Protein AF-A0A351GKI7-F1 (afdb_monomer_lite)

Radius of gyration: 21.33 Å; chains: 1; bounding box: 41×33×48 Å

Secondary structure (DSSP, 8-state):
--HHHHHHHHHHHGGG---HHHHHHHHHHHH--GGGS-PPPHHHHHHHHHHHHHHHTT----HHHHHHHHTT--

Foldseek 3Di:
DDPVVVVVVVVVCLVVDPDPVVNVVVVCVVPPDPVNPPDDDPVRVVVVVVVVVCVVVVVDDDPVVVVVVVVVVD

pLDDT: mean 81.3, std 9.34, range [53.84, 93.12]

Sequence (74 aa):
MSTLKKQMDLIKRIPLIDNESILDAIYDLINTNETDIVQFTKEEEEQVLRALDQVKNGQVVSNEEGNREIQKWL

Structure (mmCIF, N/CA/C/O backbone):
data_AF-A0A351GKI7-F1
#
_entry.id   AF-A0A351GKI7-F1
#
loop_
_atom_site.group_PDB
_atom_site.id
_atom_site.type_symbol
_atom_site.label_atom_id
_atom_site.label_alt_id
_atom_site.label_comp_id
_atom_site.label_asym_id
_atom_site.label_entity_id
_atom_site.label_seq_id
_atom_site.pdbx_PDB_ins_code
_atom_site.Cartn_x
_atom_site.Cartn_y
_atom_site.Cartn_z
_atom_site.occupancy
_atom_site.B_iso_or_equiv
_atom_site.auth_seq_id
_atom_site.auth_comp_id
_atom_site.auth_asym_id
_atom_site.auth_atom_id
_atom_site.pdbx_PDB_model_num
ATOM 1 N N . MET A 1 1 ? 9.682 18.706 17.478 1.00 56.88 1 MET A N 1
ATOM 2 C CA . MET A 1 1 ? 8.411 18.130 17.986 1.00 56.88 1 MET A CA 1
ATOM 3 C C . MET A 1 1 ? 8.692 16.692 18.380 1.00 56.88 1 MET A C 1
ATOM 5 O O . MET A 1 1 ? 9.162 15.963 17.518 1.00 56.88 1 MET A O 1
ATOM 9 N N . SER A 1 2 ? 8.481 16.297 19.640 1.00 80.00 2 SER A N 1
ATOM 10 C CA . SER A 1 2 ? 8.697 14.900 20.042 1.00 80.00 2 SER A CA 1
ATOM 11 C C . SER A 1 2 ? 7.601 13.999 19.463 1.00 80.00 2 SER A C 1
ATOM 13 O O . SER A 1 2 ? 6.461 14.434 19.283 1.00 80.00 2 SER A O 1
ATOM 15 N N . THR A 1 3 ? 7.943 12.748 19.168 1.00 79.50 3 THR A N 1
ATOM 16 C CA . THR A 1 3 ? 7.019 11.723 18.654 1.00 79.50 3 THR A CA 1
ATOM 17 C C . THR A 1 3 ? 5.796 11.547 19.559 1.00 79.50 3 THR A C 1
ATOM 19 O O . THR A 1 3 ? 4.672 11.499 19.068 1.00 79.50 3 THR A O 1
ATOM 22 N N . LEU A 1 4 ? 6.002 11.605 20.879 1.00 83.50 4 LEU A N 1
ATOM 23 C CA . LEU A 1 4 ? 4.951 11.595 21.904 1.00 83.50 4 LEU A CA 1
ATOM 24 C C . LEU A 1 4 ? 3.895 12.688 21.700 1.00 83.50 4 LEU A C 1
ATOM 26 O O . LEU A 1 4 ? 2.698 12.427 21.801 1.00 83.50 4 LEU A O 1
ATOM 30 N N . LYS A 1 5 ? 4.323 13.912 21.365 1.00 86.25 5 LYS A N 1
ATOM 31 C CA . LYS A 1 5 ? 3.393 15.023 21.141 1.00 86.25 5 LYS A CA 1
ATOM 32 C C . LYS A 1 5 ? 2.507 14.771 19.918 1.00 86.25 5 LYS A C 1
ATOM 34 O O . LYS A 1 5 ? 1.302 14.978 19.991 1.00 86.25 5 LYS A O 1
ATOM 39 N N . LYS A 1 6 ? 3.088 14.266 18.823 1.00 83.75 6 LYS A N 1
ATOM 40 C CA . LYS A 1 6 ? 2.328 13.913 17.611 1.00 83.75 6 LYS A CA 1
ATOM 41 C C 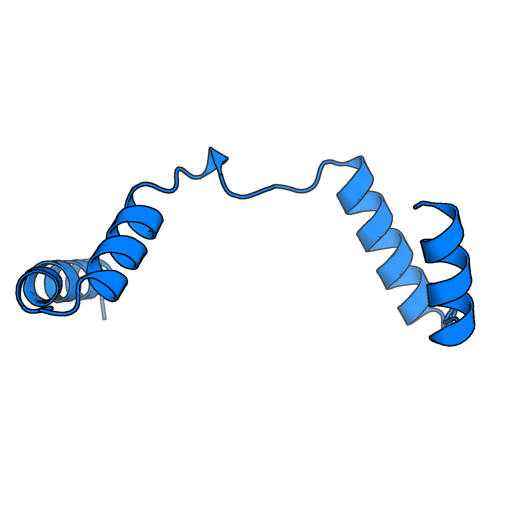. LYS A 1 6 ? 1.302 12.808 17.882 1.00 83.75 6 LYS A C 1
ATOM 43 O O . LYS A 1 6 ? 0.178 12.904 17.404 1.00 83.75 6 LYS A O 1
ATOM 48 N N . GLN A 1 7 ? 1.673 11.797 18.669 1.00 84.00 7 GLN A N 1
ATOM 49 C CA . GLN A 1 7 ? 0.771 10.711 19.066 1.00 84.00 7 GLN A CA 1
ATOM 50 C C . GLN A 1 7 ? -0.428 11.224 19.871 1.00 84.00 7 GLN A C 1
ATOM 52 O O . GLN A 1 7 ? -1.570 10.906 19.549 1.00 84.00 7 GLN A O 1
ATOM 57 N N . MET A 1 8 ? -0.183 12.060 20.882 1.00 88.44 8 MET A N 1
ATOM 58 C CA . MET A 1 8 ? -1.255 12.639 21.698 1.00 88.44 8 MET A CA 1
ATOM 59 C C . MET A 1 8 ? -2.196 13.532 20.882 1.00 88.44 8 MET A C 1
ATOM 61 O O . MET A 1 8 ? -3.403 13.518 21.120 1.00 88.44 8 MET A O 1
ATOM 65 N N . ASP A 1 9 ? -1.666 14.290 19.921 1.00 89.06 9 ASP A N 1
ATOM 66 C CA . ASP A 1 9 ? -2.483 15.129 19.041 1.00 89.06 9 ASP A CA 1
ATOM 67 C C . ASP A 1 9 ? -3.363 14.285 18.099 1.00 89.06 9 ASP A C 1
ATOM 69 O O . ASP A 1 9 ? -4.513 14.644 17.852 1.00 89.06 9 ASP A O 1
ATOM 73 N N . LEU A 1 10 ? -2.864 13.144 17.612 1.00 86.81 10 LEU A N 1
ATOM 74 C CA . LEU A 1 10 ? -3.631 12.192 16.799 1.00 86.81 10 LEU A CA 1
ATOM 75 C C . LEU A 1 10 ? -4.780 11.554 17.590 1.00 86.81 10 LEU A C 1
ATOM 77 O O . LEU A 1 10 ? -5.925 11.620 17.149 1.00 86.81 10 LEU A O 1
ATOM 81 N N . ILE A 1 11 ? -4.500 11.026 18.786 1.00 87.81 11 ILE A N 1
ATOM 82 C CA . ILE A 1 11 ? -5.507 10.380 19.651 1.00 87.81 11 ILE A CA 1
ATOM 83 C C . ILE A 1 11 ? -6.668 11.331 19.971 1.00 87.81 11 ILE A C 1
ATOM 85 O O . ILE A 1 11 ? -7.818 10.909 20.026 1.00 87.81 11 ILE A O 1
ATOM 89 N N . LYS A 1 12 ? -6.391 12.627 20.148 1.00 91.75 12 LYS A N 1
ATOM 90 C CA . LYS A 1 12 ? -7.429 13.634 20.419 1.00 91.75 12 LYS A CA 1
ATOM 91 C C . LYS A 1 12 ? -8.288 13.976 19.204 1.00 91.75 12 LYS A C 1
ATOM 93 O O . LYS A 1 12 ? -9.408 14.442 19.377 1.00 91.75 12 LYS A O 1
ATOM 98 N N . ARG A 1 13 ? -7.754 13.815 17.992 1.00 89.44 13 ARG A N 1
ATOM 99 C CA . ARG A 1 13 ? -8.423 14.222 16.749 1.00 89.44 13 ARG A CA 1
ATOM 100 C C . ARG A 1 13 ? -9.267 13.115 16.139 1.00 89.44 13 ARG A C 1
ATOM 102 O O . ARG A 1 13 ? -10.297 13.439 15.568 1.00 89.44 13 ARG A O 1
ATOM 109 N N . ILE A 1 14 ? -8.854 11.855 16.273 1.00 89.19 14 ILE A 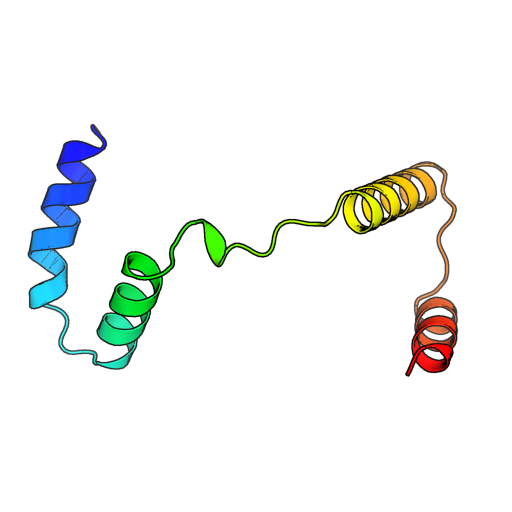N 1
ATOM 110 C CA . ILE A 1 14 ? -9.569 10.696 15.712 1.00 89.19 14 ILE A CA 1
ATOM 111 C C . ILE A 1 14 ? -11.057 10.666 16.118 1.00 89.19 14 ILE A C 1
ATOM 113 O O . ILE A 1 14 ? -11.888 10.528 15.228 1.00 89.19 14 ILE A O 1
ATOM 117 N N . PRO A 1 15 ? -11.441 10.896 17.391 1.00 87.44 15 PRO A N 1
ATOM 118 C CA . PRO A 1 15 ? -12.850 10.878 17.797 1.00 87.44 15 PRO A CA 1
ATOM 119 C C . PRO A 1 15 ? -13.704 12.016 17.223 1.00 87.44 15 PRO A C 1
ATOM 121 O O . PRO A 1 15 ? -14.919 11.980 17.357 1.00 87.44 15 PRO A O 1
ATOM 124 N N . LEU A 1 16 ? -13.079 13.052 16.653 1.00 92.75 16 LEU A N 1
ATOM 125 C CA . LEU A 1 16 ? -13.761 14.209 16.060 1.00 92.75 16 LEU A CA 1
ATOM 126 C C . LEU A 1 16 ? -13.959 14.049 14.543 1.00 92.75 16 LEU A C 1
ATOM 128 O O . LEU A 1 16 ? -14.364 14.997 13.873 1.00 92.75 16 LEU A O 1
ATOM 132 N N . ILE A 1 17 ? -13.582 12.898 13.981 1.00 91.31 17 ILE A N 1
ATOM 133 C CA . ILE A 1 17 ? -13.734 12.595 12.561 1.00 91.31 17 ILE A CA 1
ATOM 134 C C . ILE A 1 17 ? -15.095 11.928 12.365 1.00 91.31 17 ILE A C 1
ATOM 136 O O . ILE A 1 17 ? -15.281 10.787 12.762 1.00 91.31 17 ILE A O 1
ATOM 140 N N . ASP A 1 18 ? -16.015 12.621 11.697 1.00 89.06 18 ASP A N 1
ATOM 141 C CA . ASP A 1 18 ? -17.349 12.085 11.371 1.00 89.06 18 ASP A CA 1
ATOM 142 C C . ASP A 1 18 ? -17.369 11.273 10.059 1.00 89.06 18 ASP A C 1
ATOM 144 O O . ASP A 1 18 ? -18.393 10.714 9.672 1.00 89.06 18 ASP A O 1
ATOM 148 N N . ASN A 1 19 ? -16.250 11.230 9.328 1.00 93.12 19 ASN A N 1
ATOM 149 C CA . ASN A 1 19 ? -16.141 10.491 8.073 1.00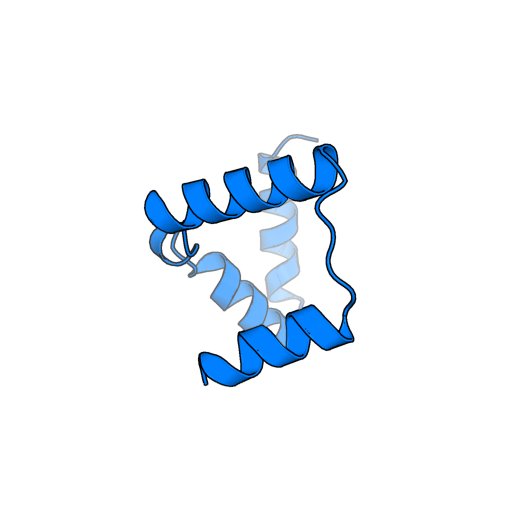 93.12 19 ASN A CA 1
ATOM 150 C C . ASN A 1 19 ? -15.737 9.033 8.337 1.00 93.12 19 ASN A C 1
ATOM 152 O O . ASN A 1 19 ? -14.581 8.756 8.657 1.00 93.12 19 ASN A O 1
ATOM 156 N N . GLU A 1 20 ? -16.688 8.122 8.144 1.00 89.25 20 GLU A N 1
ATOM 157 C CA . GLU A 1 20 ? -16.531 6.679 8.359 1.00 89.25 20 GLU A CA 1
ATOM 158 C C . GLU A 1 20 ? -15.377 6.076 7.541 1.00 89.25 20 GLU A C 1
ATOM 160 O O . GLU A 1 20 ? -14.516 5.414 8.107 1.00 89.25 20 GLU A O 1
ATOM 165 N N . SER A 1 21 ? -15.238 6.428 6.257 1.00 89.19 21 SER A N 1
ATOM 166 C CA . SER A 1 21 ? -14.141 5.921 5.414 1.00 89.19 21 SER A CA 1
ATOM 167 C C . SER A 1 21 ? -12.748 6.327 5.912 1.00 89.19 21 SER A C 1
ATOM 169 O O . SER A 1 21 ? -11.772 5.613 5.691 1.00 89.19 21 SER A O 1
ATOM 171 N N . ILE A 1 22 ? -12.628 7.483 6.573 1.00 87.38 22 ILE A N 1
ATOM 172 C CA . ILE A 1 22 ? -11.363 7.907 7.190 1.00 87.38 22 ILE A CA 1
ATOM 173 C C . ILE A 1 22 ? -11.098 7.107 8.467 1.00 87.38 22 ILE A C 1
ATOM 175 O O . ILE A 1 22 ? -9.950 6.748 8.727 1.00 87.38 22 ILE A O 1
ATOM 179 N N . LEU A 1 23 ? -12.132 6.830 9.263 1.00 89.12 23 LEU A N 1
ATOM 180 C CA . LEU A 1 23 ? -12.006 6.007 10.465 1.00 89.12 23 LEU A CA 1
ATOM 181 C C . LEU A 1 23 ? -11.600 4.571 10.117 1.00 89.12 23 LEU A C 1
ATOM 183 O O . LEU A 1 23 ? -10.692 4.048 10.761 1.00 89.12 23 LEU A O 1
ATOM 187 N N . ASP A 1 24 ? -12.184 3.992 9.068 1.00 87.69 24 ASP A N 1
ATOM 188 C CA . ASP A 1 24 ? -11.834 2.659 8.565 1.00 87.69 24 ASP A CA 1
ATOM 189 C C . ASP A 1 24 ? -10.369 2.599 8.122 1.00 87.69 24 ASP A C 1
ATOM 191 O O . ASP A 1 24 ? -9.611 1.747 8.575 1.00 87.69 24 ASP A O 1
ATOM 195 N N . ALA A 1 25 ? -9.913 3.575 7.332 1.00 84.38 25 ALA A N 1
ATOM 196 C CA . ALA A 1 25 ? -8.518 3.631 6.895 1.00 84.38 25 ALA A CA 1
ATOM 197 C C . ALA A 1 25 ? -7.527 3.779 8.067 1.00 84.38 25 ALA A C 1
ATOM 199 O O . ALA A 1 25 ? -6.421 3.238 8.034 1.00 84.38 25 ALA A O 1
ATOM 200 N N . ILE A 1 26 ? -7.902 4.526 9.113 1.00 86.25 26 ILE A N 1
ATOM 201 C CA . ILE A 1 26 ? -7.094 4.656 10.334 1.00 86.25 26 ILE A CA 1
ATOM 202 C C . ILE A 1 26 ? -7.080 3.338 11.113 1.00 86.25 26 ILE A C 1
ATOM 204 O O . ILE A 1 26 ? -6.035 2.959 11.642 1.00 86.25 26 ILE A O 1
ATOM 208 N N . TYR A 1 27 ? -8.219 2.650 11.188 1.00 84.94 27 TYR A N 1
ATOM 209 C CA . TYR A 1 27 ? -8.342 1.351 11.838 1.00 84.94 27 TYR A CA 1
ATOM 210 C C . TYR A 1 27 ? -7.466 0.306 11.149 1.00 84.94 27 TYR A C 1
ATOM 212 O O . TYR A 1 27 ? -6.665 -0.344 11.822 1.00 84.94 27 TYR A O 1
ATOM 220 N N . ASP A 1 28 ? -7.538 0.226 9.821 1.00 83.75 28 ASP A N 1
ATOM 221 C CA . ASP A 1 28 ? -6.698 -0.651 9.010 1.00 83.75 28 ASP A CA 1
ATOM 222 C C . ASP A 1 28 ? -5.221 -0.349 9.244 1.00 83.75 28 ASP A C 1
ATOM 224 O O . ASP A 1 28 ? -4.455 -1.256 9.550 1.00 83.75 28 ASP A O 1
ATOM 228 N N . LEU A 1 29 ? -4.815 0.924 9.207 1.00 82.69 29 LEU A N 1
ATOM 229 C CA . LEU A 1 29 ? -3.422 1.320 9.428 1.00 82.69 29 LEU A CA 1
ATOM 230 C C . LEU A 1 29 ? -2.897 0.933 10.821 1.00 82.69 29 LEU A C 1
ATOM 232 O O . LEU A 1 29 ? -1.732 0.569 10.951 1.00 82.69 29 LEU A O 1
ATOM 236 N N . ILE A 1 30 ? -3.726 1.035 11.866 1.00 81.81 30 ILE A N 1
ATOM 237 C CA . ILE A 1 30 ? -3.342 0.679 13.243 1.00 81.81 30 ILE A CA 1
ATOM 238 C C . ILE A 1 30 ? -3.304 -0.841 13.437 1.00 81.81 30 ILE A C 1
ATOM 240 O O . ILE A 1 30 ? -2.449 -1.335 14.171 1.00 81.81 30 ILE A O 1
ATOM 244 N N . ASN A 1 31 ? -4.223 -1.570 12.802 1.00 77.19 31 ASN A N 1
ATOM 245 C CA . ASN A 1 31 ? -4.302 -3.028 12.883 1.00 77.19 31 ASN A CA 1
ATOM 246 C C . ASN A 1 31 ? -3.420 -3.758 11.868 1.00 77.19 31 ASN A C 1
ATOM 248 O O . ASN A 1 31 ? -3.281 -4.976 11.974 1.00 77.19 31 ASN A O 1
ATOM 252 N N . THR A 1 32 ? -2.820 -3.041 10.918 1.00 73.50 32 THR A N 1
ATOM 253 C CA . THR A 1 32 ? -1.791 -3.587 10.034 1.00 73.50 32 THR A CA 1
ATOM 254 C C . THR A 1 32 ? -0.616 -4.011 10.913 1.00 73.50 32 THR A C 1
ATOM 256 O O . THR A 1 32 ? 0.104 -3.171 11.458 1.00 73.50 32 THR A O 1
ATOM 259 N N . ASN A 1 33 ? -0.422 -5.317 11.091 1.00 61.97 33 ASN A N 1
ATOM 260 C CA . ASN A 1 33 ? 0.774 -5.811 11.764 1.00 61.97 33 ASN A CA 1
ATOM 261 C C . ASN A 1 33 ? 1.970 -5.624 10.815 1.00 61.97 33 ASN A C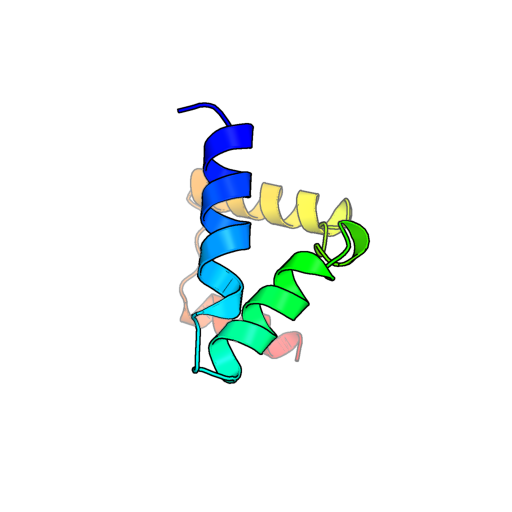 1
ATOM 263 O O . ASN A 1 33 ? 1.808 -5.675 9.598 1.00 61.97 33 ASN A O 1
ATOM 267 N N . GLU A 1 34 ? 3.198 -5.472 11.326 1.00 56.16 34 GLU A N 1
ATOM 268 C CA . GLU A 1 34 ? 4.407 -5.428 10.470 1.00 56.16 34 GLU A CA 1
ATOM 269 C C . GLU A 1 34 ? 4.532 -6.659 9.546 1.00 56.16 34 GLU A C 1
ATOM 271 O O . GLU A 1 34 ? 5.232 -6.613 8.537 1.00 56.16 34 GLU A O 1
ATOM 276 N N . THR A 1 35 ? 3.818 -7.743 9.860 1.00 54.12 35 THR A N 1
ATOM 277 C CA . THR A 1 35 ? 3.693 -8.961 9.051 1.00 54.12 35 THR A CA 1
ATOM 278 C C . THR A 1 35 ? 2.867 -8.801 7.770 1.00 54.12 35 THR A C 1
ATOM 280 O O . THR A 1 35 ? 2.967 -9.665 6.906 1.00 54.12 35 THR A O 1
ATOM 283 N N . ASP A 1 36 ? 2.081 -7.729 7.629 1.00 53.84 36 ASP A N 1
ATOM 284 C CA . ASP A 1 36 ? 1.274 -7.433 6.431 1.00 53.84 36 ASP A CA 1
ATOM 285 C C . ASP A 1 36 ? 2.014 -6.529 5.430 1.00 53.84 36 ASP A C 1
ATOM 287 O O . ASP A 1 36 ? 1.541 -6.274 4.320 1.00 53.84 36 ASP A O 1
ATOM 291 N N . ILE A 1 37 ? 3.211 -6.055 5.792 1.00 60.22 37 ILE A N 1
ATOM 292 C CA . ILE A 1 37 ? 4.122 -5.432 4.838 1.00 60.22 37 ILE A CA 1
ATOM 293 C C . ILE A 1 37 ? 4.708 -6.571 4.011 1.00 60.22 37 ILE A C 1
ATOM 295 O O . ILE A 1 37 ? 5.558 -7.316 4.496 1.00 60.22 37 ILE A O 1
ATOM 299 N N . VAL A 1 38 ? 4.250 -6.710 2.764 1.00 66.56 38 VAL A N 1
ATOM 300 C CA . VAL A 1 38 ? 4.837 -7.644 1.796 1.00 66.56 38 VAL A CA 1
ATOM 301 C C . VAL A 1 38 ? 6.315 -7.296 1.653 1.00 66.56 38 VAL A C 1
ATOM 303 O O . VAL A 1 38 ? 6.685 -6.311 1.012 1.00 66.56 38 VAL A O 1
ATOM 306 N N . GLN A 1 39 ? 7.163 -8.078 2.310 1.00 72.00 39 GLN A N 1
ATOM 307 C CA . GLN A 1 39 ? 8.599 -8.007 2.120 1.00 72.00 39 GLN A CA 1
ATOM 308 C C . GLN A 1 39 ? 8.939 -8.824 0.886 1.00 72.00 39 GLN A C 1
ATOM 310 O O . GLN A 1 39 ? 8.416 -9.927 0.711 1.00 72.00 39 GLN A O 1
ATOM 315 N N . PHE A 1 40 ? 9.825 -8.292 0.048 1.00 74.19 40 PHE A N 1
ATOM 316 C CA . PHE A 1 40 ? 10.388 -9.091 -1.024 1.00 74.19 40 PHE A CA 1
ATOM 317 C C . PHE A 1 40 ? 11.033 -10.342 -0.436 1.00 74.19 40 PHE A C 1
ATOM 319 O O . PHE A 1 40 ? 11.776 -10.293 0.549 1.00 74.19 40 PHE A O 1
ATOM 326 N N . THR A 1 41 ? 10.768 -11.475 -1.068 1.00 83.94 41 THR A N 1
ATOM 327 C CA . THR A 1 41 ? 11.631 -12.638 -0.925 1.00 83.94 41 THR A CA 1
ATOM 328 C C . THR A 1 41 ? 13.035 -12.281 -1.418 1.00 83.94 41 THR A C 1
ATOM 330 O O . THR A 1 41 ? 13.221 -11.370 -2.227 1.00 83.94 41 THR A O 1
ATOM 333 N N . LYS A 1 42 ? 14.053 -13.024 -0.970 1.00 82.12 42 LYS A N 1
ATOM 334 C CA . LYS A 1 42 ? 15.434 -12.825 -1.451 1.00 82.12 42 LYS A CA 1
ATOM 335 C C . LYS A 1 42 ? 15.534 -12.904 -2.976 1.00 82.12 42 LYS A C 1
ATOM 337 O O . LYS A 1 42 ? 16.324 -12.195 -3.585 1.00 82.12 42 LYS A O 1
ATOM 342 N N . GLU A 1 43 ? 14.722 -13.763 -3.582 1.00 85.88 43 GLU A N 1
ATOM 343 C CA . GLU A 1 43 ? 14.670 -13.957 -5.029 1.00 85.88 43 GLU A CA 1
ATOM 344 C C . GLU A 1 43 ? 14.089 -12.729 -5.740 1.00 85.88 43 GLU A C 1
ATOM 346 O O . GLU A 1 43 ? 14.656 -12.271 -6.731 1.00 85.88 43 GLU A O 1
ATOM 351 N N . GLU A 1 44 ? 13.008 -12.147 -5.217 1.00 83.75 44 GLU A N 1
ATOM 352 C CA . GLU A 1 44 ? 12.424 -10.911 -5.754 1.00 83.75 44 GLU A CA 1
ATOM 353 C C . GLU A 1 44 ? 13.362 -9.713 -5.572 1.00 83.75 44 GLU A C 1
ATOM 355 O O . GLU A 1 44 ? 13.541 -8.922 -6.498 1.00 83.75 44 GLU A O 1
ATOM 360 N N . GLU A 1 45 ? 14.019 -9.604 -4.415 1.00 88.44 45 GLU A N 1
ATOM 361 C CA . GLU A 1 45 ? 15.010 -8.559 -4.155 1.00 88.44 45 GLU A CA 1
ATOM 362 C C . GLU A 1 45 ? 16.177 -8.645 -5.152 1.00 88.44 45 GLU A C 1
ATOM 364 O O . GLU A 1 45 ? 16.564 -7.641 -5.756 1.00 88.44 45 GLU A O 1
ATOM 369 N N . GLU A 1 46 ? 16.695 -9.851 -5.408 1.00 88.12 46 GLU A N 1
ATOM 370 C CA . GLU A 1 46 ? 17.728 -10.071 -6.421 1.00 88.12 46 GLU A CA 1
ATOM 371 C C . GLU A 1 46 ? 17.266 -9.689 -7.832 1.00 88.12 46 GLU A C 1
ATOM 373 O O . GLU A 1 46 ? 18.048 -9.122 -8.601 1.00 88.12 46 GLU A O 1
ATOM 378 N N . GLN A 1 47 ? 16.015 -9.979 -8.198 1.00 86.75 47 GLN A N 1
ATOM 379 C CA . GLN A 1 47 ? 15.480 -9.600 -9.507 1.00 86.75 47 GLN A CA 1
ATOM 380 C C . GLN A 1 47 ? 15.371 -8.083 -9.664 1.00 86.75 47 GLN A C 1
ATOM 382 O O . GLN A 1 47 ? 15.773 -7.547 -10.700 1.00 86.75 47 GLN A O 1
ATOM 387 N N . VAL A 1 48 ? 14.908 -7.382 -8.627 1.00 86.38 48 VAL A N 1
ATOM 388 C CA . VAL A 1 48 ? 14.853 -5.915 -8.612 1.00 86.38 48 VAL A CA 1
ATOM 389 C C . VAL A 1 48 ? 16.258 -5.323 -8.736 1.00 86.38 48 VAL A C 1
ATOM 391 O O . VAL A 1 48 ? 16.477 -4.425 -9.549 1.00 86.38 48 VAL A O 1
ATOM 394 N N . LEU A 1 49 ? 17.237 -5.853 -7.998 1.00 89.00 49 LEU A N 1
ATOM 395 C CA . LEU A 1 49 ? 18.628 -5.395 -8.078 1.00 89.00 49 LEU A CA 1
ATOM 396 C C . LEU A 1 49 ? 19.231 -5.597 -9.475 1.00 89.00 49 LEU A C 1
ATOM 398 O O . LEU A 1 49 ? 19.909 -4.703 -9.983 1.00 89.00 49 LEU A O 1
ATOM 402 N N . ARG A 1 50 ? 18.952 -6.732 -10.129 1.00 86.44 50 ARG A N 1
ATOM 403 C CA . ARG A 1 50 ? 19.382 -6.982 -11.515 1.00 86.44 50 ARG A CA 1
ATOM 404 C C . ARG A 1 50 ? 18.732 -6.007 -12.491 1.00 86.44 50 ARG A C 1
ATOM 406 O O . ARG A 1 50 ? 19.432 -5.454 -13.333 1.00 86.44 50 ARG A O 1
ATOM 413 N N . ALA A 1 51 ? 17.431 -5.758 -12.361 1.00 84.31 51 ALA A N 1
ATOM 414 C CA . ALA A 1 51 ? 16.726 -4.803 -13.213 1.00 84.31 51 ALA A CA 1
ATOM 415 C C . ALA A 1 51 ? 17.298 -3.379 -13.067 1.00 84.31 51 ALA A C 1
ATOM 417 O O . ALA A 1 51 ? 17.506 -2.682 -14.061 1.00 84.31 51 ALA A O 1
ATOM 418 N N . LEU A 1 52 ? 17.628 -2.958 -11.842 1.00 86.62 52 LEU A N 1
ATOM 419 C CA . LEU A 1 52 ? 18.274 -1.666 -11.590 1.00 86.62 52 LEU A CA 1
ATOM 420 C C . LEU A 1 52 ? 19.666 -1.570 -12.237 1.00 86.62 52 LEU A C 1
ATOM 422 O O . LEU A 1 52 ? 20.010 -0.528 -12.801 1.00 86.62 52 LEU A O 1
ATOM 426 N N . ASP A 1 53 ? 20.458 -2.644 -12.191 1.00 88.12 53 ASP A N 1
ATOM 427 C CA . ASP A 1 53 ? 21.770 -2.698 -12.845 1.00 88.12 53 ASP A CA 1
ATOM 428 C C . ASP A 1 53 ? 21.656 -2.646 -14.379 1.00 88.12 53 ASP A C 1
ATOM 430 O O . ASP A 1 53 ? 22.391 -1.907 -15.035 1.00 88.12 53 ASP A O 1
ATOM 434 N N . GLN A 1 54 ? 20.669 -3.336 -14.957 1.00 84.25 54 GLN A N 1
ATOM 435 C CA . GLN A 1 54 ? 20.374 -3.285 -16.392 1.00 84.25 54 GLN A CA 1
ATOM 436 C C . GLN A 1 54 ? 20.046 -1.862 -16.856 1.00 84.25 54 GLN A C 1
ATOM 438 O O . GLN A 1 54 ? 20.636 -1.379 -17.824 1.00 84.25 54 GLN A O 1
ATOM 443 N N . VAL A 1 55 ? 19.186 -1.151 -16.121 1.00 82.88 55 VAL A N 1
ATOM 444 C CA . VAL A 1 55 ? 18.854 0.254 -16.410 1.00 82.88 55 VAL A CA 1
ATOM 445 C C . VAL A 1 55 ? 20.099 1.136 -16.336 1.00 82.88 55 VAL A C 1
ATOM 447 O O . VAL A 1 55 ? 20.346 1.937 -17.241 1.00 82.88 55 VAL A O 1
ATOM 450 N N . LYS A 1 56 ? 20.922 0.970 -15.295 1.00 85.94 56 LYS A N 1
ATOM 451 C CA . LYS A 1 56 ? 22.162 1.738 -15.120 1.00 85.94 56 LYS A CA 1
ATOM 452 C C . LYS A 1 56 ? 23.161 1.506 -16.257 1.00 85.94 56 LYS A C 1
ATOM 454 O O . LYS A 1 56 ? 23.849 2.440 -16.662 1.00 85.94 56 LYS A O 1
ATOM 459 N N . ASN A 1 57 ? 23.207 0.288 -16.788 1.00 87.25 57 ASN A N 1
ATOM 460 C CA . ASN A 1 57 ? 24.086 -0.108 -17.885 1.00 87.25 57 ASN A CA 1
ATOM 461 C C . ASN A 1 57 ? 23.465 0.117 -19.278 1.00 87.25 57 ASN A C 1
ATOM 463 O O . ASN A 1 57 ? 24.033 -0.313 -20.282 1.00 87.25 57 ASN A O 1
ATOM 467 N N . GLY A 1 58 ? 22.315 0.801 -19.361 1.00 80.94 58 GLY A N 1
ATOM 468 C CA . GLY A 1 58 ? 21.657 1.146 -20.625 1.00 80.94 58 GLY A CA 1
ATOM 469 C C . GLY A 1 58 ? 20.977 -0.032 -21.327 1.00 80.94 58 GLY A C 1
ATOM 470 O O . GLY A 1 58 ? 20.591 0.089 -22.489 1.00 80.94 58 GLY A O 1
ATOM 471 N N . GLN A 1 59 ? 20.810 -1.163 -20.639 1.00 78.69 59 GLN A N 1
ATOM 472 C CA . GLN A 1 59 ? 20.032 -2.308 -21.104 1.00 78.69 59 GLN A CA 1
ATOM 473 C C . GLN A 1 59 ? 18.549 -2.026 -20.857 1.00 78.69 59 GLN A C 1
ATOM 475 O O . GLN A 1 59 ? 17.942 -2.515 -19.907 1.00 78.69 59 GLN A O 1
ATOM 480 N N . VAL A 1 60 ? 17.984 -1.174 -21.708 1.00 77.44 60 VAL A N 1
ATOM 481 C CA . VAL A 1 60 ? 16.565 -0.821 -21.700 1.00 77.44 60 VAL A CA 1
ATOM 482 C C . VAL A 1 60 ? 15.876 -1.445 -22.905 1.00 77.44 60 VAL A C 1
ATOM 484 O O . VAL A 1 60 ? 16.433 -1.497 -24.002 1.00 77.44 60 VAL A O 1
ATOM 487 N N . VAL A 1 61 ? 14.652 -1.914 -22.703 1.00 78.19 61 VAL A N 1
ATOM 488 C CA . VAL A 1 61 ? 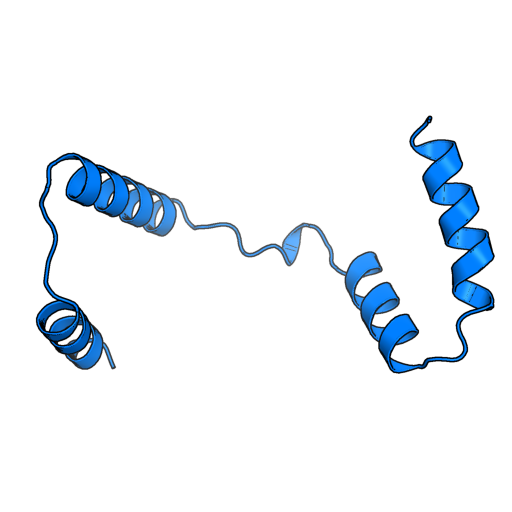13.765 -2.359 -23.782 1.00 78.19 61 VAL A CA 1
ATOM 489 C C . VAL A 1 61 ? 12.689 -1.302 -24.015 1.00 78.19 61 VAL A C 1
ATOM 491 O O . VAL A 1 61 ? 12.388 -0.507 -23.123 1.00 78.19 61 VAL A O 1
ATOM 494 N N . SER A 1 62 ? 12.113 -1.257 -25.217 1.00 82.25 62 SER A N 1
ATOM 495 C CA . SER A 1 62 ? 10.951 -0.401 -25.459 1.00 82.25 62 SER A CA 1
ATOM 496 C C . SER A 1 62 ? 9.749 -0.911 -24.659 1.00 82.25 62 SER A C 1
ATOM 498 O O . SER A 1 62 ? 9.641 -2.104 -24.368 1.00 82.25 62 SER A O 1
ATOM 500 N N . ASN A 1 63 ? 8.806 -0.019 -24.348 1.00 78.56 63 ASN A N 1
ATOM 501 C CA . ASN A 1 63 ? 7.562 -0.404 -23.671 1.00 78.56 63 ASN A CA 1
ATOM 502 C C . ASN A 1 63 ? 6.791 -1.490 -24.440 1.00 78.56 63 ASN A C 1
ATOM 504 O O . ASN A 1 63 ? 6.154 -2.342 -23.831 1.00 78.56 63 ASN A O 1
ATOM 508 N N . GLU A 1 64 ? 6.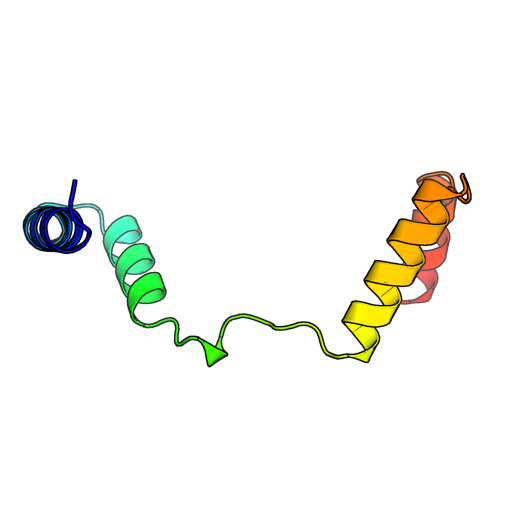854 -1.474 -25.772 1.00 82.19 64 GLU A N 1
ATOM 509 C CA . GLU A 1 64 ? 6.207 -2.468 -26.634 1.00 82.19 64 GLU A CA 1
ATOM 510 C C . GLU A 1 64 ? 6.824 -3.860 -26.468 1.00 82.19 64 GLU A C 1
ATOM 512 O O . GLU A 1 64 ? 6.096 -4.846 -26.358 1.00 82.19 64 GLU A O 1
ATOM 517 N N . GLU A 1 65 ? 8.155 -3.939 -26.402 1.00 80.00 65 GLU A N 1
ATOM 518 C CA . GLU A 1 65 ? 8.865 -5.205 -26.216 1.00 80.00 65 GLU A CA 1
ATOM 519 C C . GLU A 1 65 ? 8.695 -5.721 -24.781 1.00 80.00 65 GLU A C 1
ATOM 521 O O . GLU A 1 65 ? 8.402 -6.897 -24.579 1.00 80.00 65 GLU A O 1
ATOM 526 N N . GLY A 1 66 ? 8.756 -4.828 -23.786 1.00 81.75 66 GLY A N 1
ATOM 527 C CA . GLY A 1 66 ? 8.474 -5.167 -22.389 1.00 81.75 66 GLY A CA 1
ATOM 528 C C . GLY A 1 66 ? 7.063 -5.730 -22.202 1.00 81.75 66 GLY A C 1
ATOM 529 O O . GLY A 1 66 ? 6.889 -6.791 -21.604 1.00 81.75 66 GLY A O 1
ATOM 530 N N . ASN A 1 67 ? 6.054 -5.082 -22.790 1.00 81.44 67 ASN A N 1
ATOM 531 C CA . ASN A 1 67 ? 4.672 -5.563 -22.740 1.00 81.44 67 ASN A CA 1
ATOM 532 C C . ASN A 1 67 ? 4.493 -6.915 -23.442 1.00 81.44 67 ASN A C 1
ATOM 534 O O . ASN A 1 67 ? 3.711 -7.742 -22.973 1.00 81.44 67 ASN A O 1
ATOM 538 N N . ARG A 1 68 ? 5.213 -7.163 -24.544 1.00 83.62 68 ARG A N 1
ATOM 539 C CA . ARG A 1 68 ? 5.173 -8.456 -25.241 1.00 83.62 68 ARG A CA 1
ATOM 540 C C . ARG A 1 68 ? 5.729 -9.586 -24.377 1.00 83.62 68 ARG A C 1
ATOM 542 O O . ARG A 1 68 ? 5.156 -10.671 -24.384 1.00 83.62 68 ARG A O 1
ATOM 549 N N . GLU A 1 69 ? 6.816 -9.355 -23.647 1.00 79.06 69 GLU A N 1
ATOM 550 C CA . GLU A 1 69 ? 7.381 -10.375 -22.756 1.00 79.06 69 GLU A CA 1
ATOM 551 C C . GLU A 1 69 ? 6.482 -10.639 -21.541 1.00 79.06 69 GLU A C 1
ATOM 553 O O . GLU A 1 69 ? 6.246 -11.798 -21.210 1.00 79.06 69 GLU A O 1
ATOM 558 N N . ILE A 1 70 ? 5.890 -9.596 -20.946 1.00 80.88 70 ILE A N 1
ATOM 559 C CA . ILE A 1 70 ? 4.942 -9.736 -19.823 1.00 80.88 70 ILE A CA 1
ATOM 560 C C . ILE A 1 70 ? 3.703 -10.546 -20.238 1.00 80.88 70 ILE A C 1
ATOM 562 O O . ILE A 1 70 ? 3.238 -11.396 -19.483 1.00 80.88 70 ILE A O 1
ATOM 566 N N . GLN A 1 71 ? 3.192 -10.342 -21.456 1.00 78.94 71 GLN A N 1
ATOM 567 C CA . GLN A 1 71 ? 2.053 -11.099 -21.997 1.00 78.94 71 GLN A CA 1
ATOM 568 C C . GLN A 1 71 ? 2.313 -12.608 -22.115 1.00 78.94 71 GLN A C 1
ATOM 570 O O . GLN A 1 71 ? 1.358 -13.370 -22.159 1.00 78.94 71 GLN A O 1
ATOM 575 N N . LYS A 1 72 ? 3.572 -13.063 -22.166 1.00 79.44 72 LYS A N 1
ATOM 576 C CA . LYS A 1 72 ? 3.896 -14.502 -22.206 1.00 79.44 72 LYS A CA 1
ATOM 577 C C . LYS A 1 72 ? 3.812 -15.175 -20.835 1.00 79.44 72 LYS A C 1
ATOM 579 O O . LYS A 1 72 ? 3.900 -16.397 -20.764 1.00 79.44 72 LYS A O 1
ATOM 584 N N . TRP A 1 73 ? 3.754 -14.387 -19.763 1.00 69.50 73 TRP A N 1
ATOM 585 C CA . TRP A 1 73 ? 3.728 -14.868 -18.380 1.00 69.50 73 TRP A CA 1
ATOM 586 C C . TRP A 1 73 ? 2.299 -14.915 -17.812 1.00 69.50 73 TRP A C 1
ATOM 588 O O . TRP A 1 73 ? 2.107 -15.428 -16.710 1.00 69.50 73 TRP A O 1
ATOM 598 N N . LEU A 1 74 ? 1.328 -14.373 -18.556 1.00 56.91 74 LEU A N 1
ATOM 599 C CA . LEU A 1 74 ? -0.112 -14.388 -18.280 1.00 56.91 74 LEU A CA 1
ATOM 600 C C . LEU A 1 74 ? -0.794 -15.534 -19.036 1.00 56.91 74 LEU A C 1
ATOM 602 O O . LEU A 1 74 ? -1.765 -16.087 -18.475 1.00 56.91 74 LEU A O 1
#